Protein AF-A0A432J3Y2-F1 (afdb_monomer)

Secondary structure (DSSP, 8-state):
------SGGG-TTSTTSS---------EE-TT--SHHHHHHHHHHHTTSTT-----EETTTTEE-

Solvent-accessible surface area (backbone atoms only — not comparable to full-atom values): 4504 Å² total; per-residue (Å²): 138,87,86,90,85,82,78,81,78,81,61,87,84,71,74,79,82,76,70,77,83,79,81,81,85,59,77,45,78,43,88,81,48,81,48,73,67,58,53,51,51,51,51,54,57,51,62,73,39,88,92,50,90,71,74,51,72,40,63,90,78,20,35,35,60

Sequence (65 aa):
MPLTSSADIFSPHTLSFIFPRFTMKKTFSIPTITCKHCLMSIKRELKFVDGVEYVDGNVGAKTVL

Mean predicted aligned error: 13.1 Å

Radius of gyration: 20.94 Å; Cα contacts (8 Å, |Δi|>4): 46; chains: 1; bounding box: 38×25×62 Å

Foldseek 3Di:
DDDDDDDVPPDPPPPPPPDDLPPDDDKDAAPPQADPVVVVVVQVVQVPDPSDPDWDDDSVRRMID

Structure (mmCIF, N/CA/C/O backbone):
data_AF-A0A432J3Y2-F1
#
_entry.id   AF-A0A432J3Y2-F1
#
loop_
_atom_site.group_PDB
_atom_site.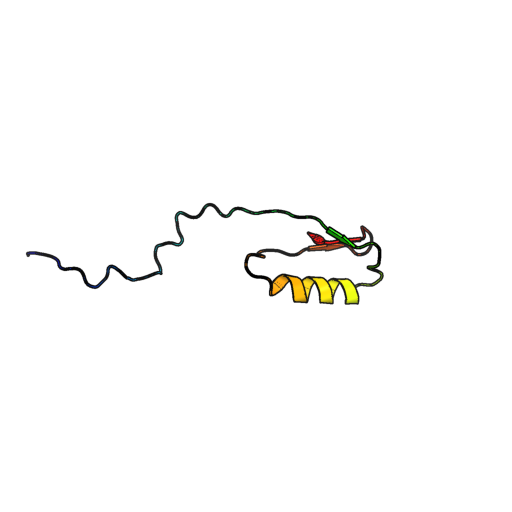id
_atom_site.type_symbol
_atom_site.label_atom_id
_atom_site.label_alt_id
_atom_site.label_comp_id
_atom_site.label_asym_id
_atom_site.label_entity_id
_atom_site.label_seq_id
_atom_site.pdbx_PDB_ins_code
_atom_site.Cartn_x
_atom_site.Cartn_y
_atom_site.Cartn_z
_atom_site.occupancy
_atom_site.B_iso_or_equiv
_atom_site.auth_seq_id
_atom_site.auth_comp_id
_atom_site.auth_asym_id
_atom_site.auth_atom_id
_atom_site.pdbx_PDB_model_num
ATOM 1 N N . MET A 1 1 ? -27.930 15.289 48.849 1.00 49.94 1 MET A N 1
ATOM 2 C CA . MET A 1 1 ? -27.188 14.083 49.296 1.00 49.94 1 MET A CA 1
ATOM 3 C C . MET A 1 1 ? -28.199 13.180 49.996 1.00 49.94 1 MET A C 1
ATOM 5 O O . MET A 1 1 ? -28.984 13.781 50.723 1.00 49.94 1 MET A O 1
ATOM 9 N N . PRO A 1 2 ? -28.236 11.837 49.843 1.00 54.31 2 PRO A N 1
ATOM 10 C CA . PRO A 1 2 ? -27.279 10.912 49.200 1.00 54.31 2 PRO A CA 1
ATOM 11 C C . PRO A 1 2 ? -27.921 9.973 48.115 1.00 54.31 2 PRO A C 1
ATOM 13 O O . PRO A 1 2 ? -29.135 9.846 48.058 1.00 54.31 2 PRO A O 1
ATOM 16 N N . LEU A 1 3 ? -27.182 9.558 47.070 1.00 46.31 3 LEU A N 1
ATOM 17 C CA . LEU A 1 3 ? -26.558 8.232 46.781 1.00 46.31 3 LEU A CA 1
ATOM 18 C C . LEU A 1 3 ? -27.273 7.343 45.713 1.00 46.31 3 LEU A C 1
ATOM 20 O O . LEU A 1 3 ? -28.285 6.714 45.982 1.00 46.31 3 LEU A O 1
ATOM 24 N N . THR A 1 4 ? -26.650 7.279 44.521 1.00 52.34 4 THR A N 1
ATOM 25 C CA . THR A 1 4 ? -26.282 6.087 43.702 1.00 52.34 4 THR A CA 1
ATOM 26 C C . THR A 1 4 ? -27.285 4.942 43.422 1.00 52.34 4 THR A C 1
ATOM 28 O O . THR A 1 4 ? -27.596 4.181 44.332 1.00 52.34 4 THR A O 1
ATOM 31 N N . SER A 1 5 ? -27.609 4.675 42.140 1.00 50.19 5 SER A N 1
ATOM 32 C CA . SER A 1 5 ? -27.758 3.304 41.577 1.00 50.19 5 SER A CA 1
ATOM 33 C C . SER A 1 5 ? -27.934 3.358 40.040 1.00 50.19 5 SER A C 1
ATOM 35 O O . SER A 1 5 ? -28.951 3.825 39.548 1.00 50.19 5 SER A O 1
ATOM 37 N N . SER A 1 6 ? -26.877 3.129 39.254 1.00 57.47 6 SER A N 1
ATOM 38 C CA . SER A 1 6 ? -26.472 1.823 38.677 1.00 57.47 6 SER A CA 1
ATOM 39 C C . SER A 1 6 ? -26.925 1.520 37.231 1.00 57.47 6 SER A C 1
ATOM 41 O O . SER A 1 6 ? -26.505 0.503 36.687 1.00 57.47 6 SER A O 1
ATOM 43 N N . ALA A 1 7 ? -27.661 2.408 36.548 1.00 49.50 7 ALA A N 1
ATOM 44 C CA . ALA A 1 7 ? -28.055 2.171 35.146 1.00 49.50 7 ALA A CA 1
ATOM 45 C C . ALA A 1 7 ? -27.087 2.719 34.067 1.00 49.50 7 ALA A C 1
ATOM 47 O O . ALA A 1 7 ? -27.179 2.304 32.916 1.00 49.50 7 ALA A O 1
ATOM 48 N N . ASP A 1 8 ? -26.111 3.570 34.408 1.00 45.97 8 ASP A N 1
ATOM 49 C CA . ASP A 1 8 ? -25.169 4.161 33.429 1.00 45.97 8 ASP A CA 1
ATOM 50 C C . ASP A 1 8 ? -23.901 3.318 33.167 1.00 45.97 8 ASP A C 1
ATOM 52 O O . ASP A 1 8 ? -22.931 3.789 32.574 1.00 45.97 8 ASP A O 1
ATOM 56 N N . ILE A 1 9 ? -23.871 2.058 33.614 1.00 55.78 9 ILE A N 1
ATOM 57 C CA . ILE A 1 9 ? -22.667 1.206 33.559 1.00 55.78 9 ILE A CA 1
ATOM 58 C C . ILE A 1 9 ? -22.446 0.593 32.160 1.00 55.78 9 ILE A C 1
ATOM 60 O O . ILE A 1 9 ? -21.347 0.142 31.851 1.00 55.78 9 ILE A O 1
ATOM 64 N N . PHE A 1 10 ? -23.440 0.631 31.267 1.00 44.34 10 PHE A N 1
ATOM 65 C CA . PHE A 1 10 ? -23.334 0.061 29.918 1.00 44.34 10 PHE A CA 1
ATOM 66 C C . PHE A 1 10 ? -23.217 1.132 28.825 1.00 44.34 10 PHE A C 1
ATOM 68 O O . PHE A 1 10 ? -23.908 1.087 27.811 1.00 44.34 10 PHE A O 1
ATOM 75 N N . SER A 1 11 ? -22.338 2.118 29.021 1.00 48.53 11 SER A N 1
ATOM 76 C CA . SER A 1 11 ? -21.872 2.949 27.908 1.00 48.53 11 SER A CA 1
ATOM 77 C C . SER A 1 11 ? -20.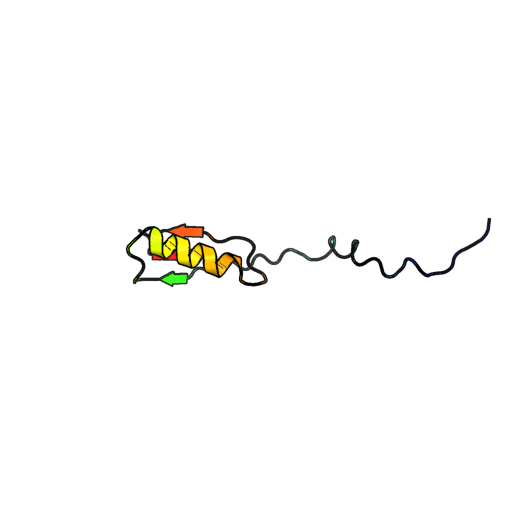587 2.330 27.338 1.00 48.53 11 SER A C 1
ATOM 79 O O . SER A 1 11 ? -19.541 2.413 27.983 1.0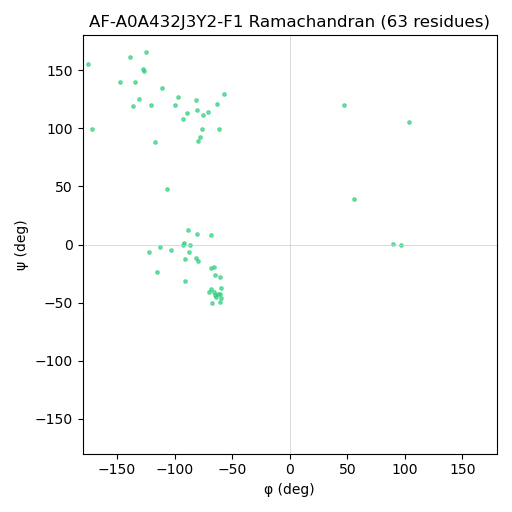0 48.53 11 SER A O 1
ATOM 81 N N . PRO A 1 12 ? -20.606 1.712 26.139 1.00 52.94 12 PRO A N 1
ATOM 82 C CA . PRO A 1 12 ? -19.425 1.093 25.523 1.00 52.94 12 PRO A CA 1
ATOM 83 C C . PRO A 1 12 ? -18.353 2.107 25.073 1.00 52.94 12 PRO A C 1
ATOM 85 O O . PRO A 1 12 ? -17.385 1.736 24.414 1.00 52.94 12 PRO A O 1
ATOM 88 N N . HIS A 1 13 ? -18.494 3.392 25.410 1.00 48.62 13 HIS A N 1
ATOM 89 C CA . HIS A 1 13 ? -17.674 4.471 24.861 1.00 48.62 13 HIS A CA 1
ATOM 90 C C . HIS A 1 13 ? -16.414 4.815 25.684 1.00 48.62 13 HIS A C 1
ATOM 92 O O . HIS A 1 13 ? -15.673 5.721 25.307 1.00 48.62 13 HIS A O 1
ATOM 98 N N . THR A 1 14 ? -16.147 4.111 26.793 1.00 51.81 14 THR A N 1
ATOM 99 C CA . THR A 1 14 ? -14.980 4.357 27.672 1.00 51.81 14 THR A CA 1
ATOM 100 C C . THR A 1 14 ? -13.934 3.233 27.682 1.00 51.81 14 THR A C 1
ATOM 102 O O . THR A 1 14 ? -12.873 3.398 28.280 1.00 51.81 14 THR A O 1
ATOM 105 N N . LEU A 1 15 ? -14.153 2.124 26.962 1.00 46.06 15 LEU A N 1
ATOM 106 C CA . LEU A 1 15 ? -13.181 1.020 26.824 1.00 46.06 15 LEU A CA 1
ATOM 107 C 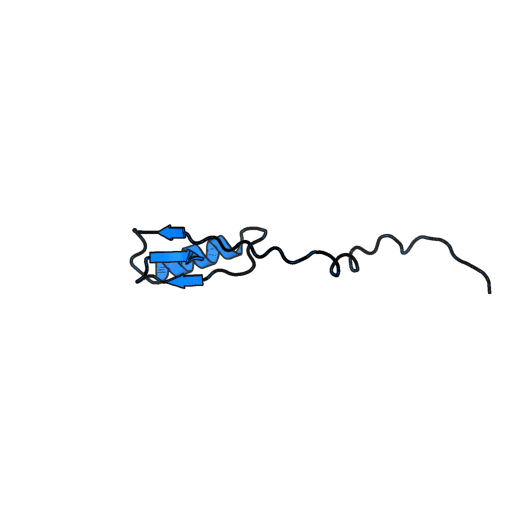C . LEU A 1 15 ? -12.074 1.268 25.775 1.00 46.06 15 LEU A C 1
ATOM 109 O O . LEU A 1 15 ? -11.284 0.377 25.476 1.00 46.06 15 LEU A O 1
ATOM 113 N N . SER A 1 16 ? -11.971 2.480 25.233 1.00 51.00 16 SER A N 1
ATOM 114 C CA . SER A 1 16 ? -11.011 2.863 24.188 1.00 51.00 16 SER A CA 1
ATOM 115 C C . SER A 1 16 ? -9.637 3.322 24.703 1.00 51.00 16 SER A C 1
ATOM 117 O O . SER A 1 16 ? -8.765 3.620 23.891 1.00 51.00 16 SER A O 1
ATOM 119 N N . PHE A 1 17 ? -9.399 3.352 26.021 1.00 46.09 17 PHE A N 1
ATOM 120 C CA . PHE A 1 17 ? -8.157 3.907 26.590 1.00 46.09 17 PHE A CA 1
ATOM 121 C C . PHE A 1 17 ? -7.108 2.889 27.072 1.00 46.09 17 PHE A C 1
ATOM 123 O O . PHE A 1 17 ? -6.020 3.307 27.459 1.00 46.09 17 PHE A O 1
ATOM 130 N N . ILE A 1 18 ? -7.379 1.575 27.045 1.00 54.84 18 ILE A N 1
ATOM 131 C CA . ILE A 1 18 ? -6.452 0.563 27.608 1.00 54.84 18 ILE A CA 1
ATOM 132 C C . ILE A 1 18 ? -6.001 -0.493 26.582 1.00 54.84 18 ILE A C 1
ATOM 134 O O . ILE A 1 18 ? -5.101 -1.272 26.875 1.00 54.84 18 ILE A O 1
ATOM 138 N N . PHE A 1 19 ? -6.532 -0.519 25.354 1.00 47.78 19 PHE A N 1
ATOM 139 C CA . PHE A 1 19 ? -5.999 -1.433 24.336 1.00 47.78 19 PHE A CA 1
ATOM 140 C C . PHE A 1 19 ? -4.660 -0.895 23.799 1.00 47.78 19 PHE A C 1
ATOM 142 O O . PHE A 1 19 ? -4.663 0.124 23.102 1.00 47.78 19 PHE A O 1
ATOM 149 N N . PRO A 1 20 ? -3.506 -1.542 24.071 1.00 54.88 20 PRO A N 1
ATOM 150 C CA . PRO A 1 20 ? -2.286 -1.209 23.358 1.00 54.88 20 PRO A CA 1
ATOM 151 C C . PRO A 1 20 ? -2.550 -1.541 21.890 1.00 54.88 20 PRO A C 1
ATOM 153 O O . PRO A 1 20 ? -2.901 -2.674 21.556 1.00 54.88 20 PRO A O 1
ATOM 156 N N . ARG A 1 21 ? -2.446 -0.545 21.007 1.00 59.50 21 ARG A N 1
ATOM 157 C CA . ARG A 1 21 ? -2.587 -0.755 19.565 1.00 59.50 21 ARG A CA 1
ATOM 158 C C . ARG A 1 21 ? -1.478 -1.712 19.123 1.00 59.50 21 ARG A C 1
ATOM 160 O O . ARG A 1 21 ? -0.326 -1.308 18.984 1.00 59.50 21 ARG A O 1
ATOM 167 N N . PHE A 1 22 ? -1.800 -2.992 18.968 1.00 57.88 22 PHE A N 1
ATOM 168 C CA . PHE A 1 22 ? -0.848 -3.987 18.489 1.00 57.88 22 PHE A CA 1
ATOM 169 C C . PHE A 1 22 ? -0.733 -3.822 16.970 1.00 57.88 22 PHE A C 1
ATOM 171 O O . PHE A 1 22 ? -1.538 -4.359 16.212 1.00 57.88 22 PHE A O 1
ATOM 178 N N . THR A 1 23 ? 0.238 -3.025 16.514 1.00 62.00 23 THR A N 1
ATOM 179 C CA . THR A 1 23 ? 0.462 -2.792 15.081 1.00 62.00 2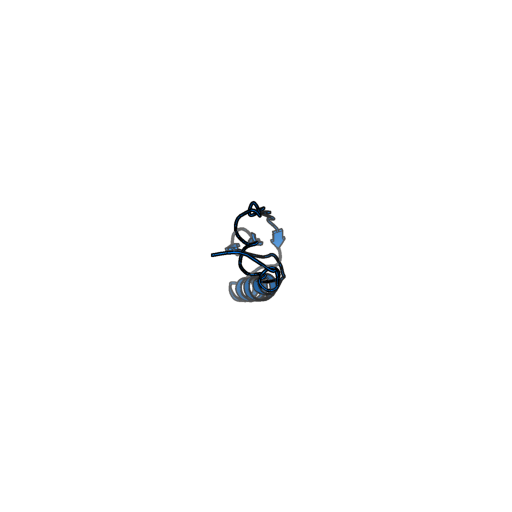3 THR A CA 1
ATOM 180 C C . THR A 1 23 ? 1.241 -3.973 14.493 1.00 62.00 23 THR A C 1
ATOM 182 O O . THR A 1 23 ? 2.469 -4.039 14.480 1.00 62.00 23 THR A O 1
ATOM 185 N N . MET A 1 24 ? 0.508 -4.989 14.040 1.00 73.62 24 MET A N 1
ATOM 186 C CA . MET A 1 24 ? 1.087 -6.125 13.324 1.00 73.62 24 MET A CA 1
ATOM 187 C C . MET A 1 24 ? 1.428 -5.702 11.892 1.00 73.62 24 MET A C 1
ATOM 189 O O . MET A 1 24 ? 0.566 -5.677 11.018 1.00 73.62 24 MET A O 1
ATOM 193 N N . LYS A 1 25 ? 2.701 -5.381 11.642 1.00 80.31 25 LYS A N 1
ATOM 194 C CA . LYS A 1 25 ? 3.205 -5.108 10.291 1.00 80.31 25 LYS A CA 1
ATOM 195 C C . LYS A 1 25 ? 3.484 -6.423 9.563 1.00 80.31 25 LYS A C 1
ATOM 197 O O . LYS A 1 25 ? 4.383 -7.166 9.958 1.00 80.31 25 LYS A O 1
ATOM 202 N N . LYS A 1 26 ? 2.753 -6.699 8.481 1.00 82.69 26 LYS A N 1
ATOM 203 C CA . LYS A 1 26 ? 2.989 -7.860 7.609 1.00 82.69 26 LYS A CA 1
ATOM 204 C C . LYS A 1 26 ? 3.277 -7.400 6.192 1.00 82.69 26 LYS A C 1
ATOM 206 O O . LYS A 1 26 ? 2.430 -6.792 5.556 1.00 82.69 26 LYS A O 1
ATOM 211 N N . THR A 1 27 ? 4.461 -7.745 5.695 1.00 87.69 27 THR A N 1
ATOM 212 C CA . THR A 1 27 ? 4.860 -7.443 4.319 1.00 87.69 27 THR A CA 1
ATOM 213 C C . THR A 1 27 ? 4.604 -8.655 3.429 1.00 87.69 27 THR A C 1
ATOM 215 O O . THR A 1 27 ? 5.102 -9.745 3.708 1.00 87.69 27 THR A O 1
ATOM 218 N N . PHE A 1 28 ? 3.878 -8.458 2.335 1.00 87.50 28 PHE A N 1
ATOM 219 C CA . PHE A 1 28 ? 3.623 -9.460 1.305 1.00 87.50 28 PHE A CA 1
ATOM 220 C C . PHE A 1 28 ? 4.339 -9.083 0.009 1.00 87.50 28 PHE A C 1
ATOM 222 O O . PHE A 1 28 ? 4.271 -7.936 -0.435 1.00 87.50 28 PHE A O 1
ATOM 229 N N . SER A 1 29 ? 4.995 -10.058 -0.620 1.00 86.31 29 SER A N 1
ATOM 230 C CA . SER A 1 29 ? 5.621 -9.901 -1.937 1.00 86.31 29 SER A CA 1
ATOM 231 C C . SER A 1 29 ? 4.707 -10.481 -3.013 1.00 86.31 29 SER A C 1
ATOM 233 O O . SER A 1 29 ? 4.392 -11.668 -2.985 1.00 86.31 29 SER A O 1
ATOM 235 N N . ILE A 1 30 ? 4.280 -9.654 -3.968 1.00 83.44 30 ILE A N 1
ATOM 236 C CA . ILE A 1 30 ? 3.332 -10.016 -5.031 1.00 83.44 30 ILE A CA 1
ATOM 237 C C . ILE A 1 30 ? 4.060 -9.886 -6.378 1.00 83.44 30 ILE A C 1
ATOM 239 O O . ILE A 1 30 ? 4.034 -8.823 -7.002 1.00 83.44 30 ILE A O 1
ATOM 243 N N . PRO A 1 31 ? 4.746 -10.944 -6.853 1.00 80.38 31 PRO A N 1
ATOM 244 C CA . PRO A 1 31 ? 5.658 -10.867 -7.999 1.00 80.38 31 PRO A CA 1
ATOM 245 C C . PRO A 1 31 ? 4.967 -10.538 -9.334 1.00 80.38 31 PRO A C 1
ATOM 247 O O . PRO A 1 31 ? 5.632 -10.095 -10.278 1.00 80.38 31 PRO A O 1
ATOM 250 N N . THR A 1 32 ? 3.651 -10.746 -9.403 1.00 82.25 32 THR A N 1
ATOM 251 C CA . THR A 1 32 ? 2.790 -10.520 -10.571 1.00 82.25 32 THR A CA 1
ATOM 252 C C . THR A 1 32 ? 2.248 -9.095 -10.665 1.00 82.25 32 THR A C 1
ATOM 254 O O . THR A 1 32 ? 1.632 -8.753 -11.673 1.00 82.25 32 THR A O 1
ATOM 257 N N . ILE A 1 33 ? 2.479 -8.241 -9.659 1.00 83.31 33 ILE A N 1
ATOM 258 C CA . ILE A 1 33 ? 2.030 -6.851 -9.704 1.00 83.31 33 ILE A CA 1
ATOM 259 C C . ILE A 1 33 ? 2.867 -6.072 -10.730 1.00 83.31 33 ILE A C 1
ATOM 261 O O . ILE A 1 33 ? 4.080 -5.920 -10.594 1.00 83.31 33 ILE A O 1
ATOM 265 N N . THR A 1 34 ? 2.223 -5.619 -11.803 1.00 79.94 34 THR A N 1
ATOM 266 C CA . THR A 1 34 ? 2.896 -4.980 -12.950 1.00 79.94 34 THR A CA 1
ATOM 267 C C . THR A 1 34 ? 2.512 -3.521 -13.138 1.00 79.94 34 THR A C 1
ATOM 269 O O . THR A 1 34 ? 3.291 -2.758 -13.703 1.00 79.94 34 THR A O 1
ATOM 272 N N . CYS A 1 35 ? 1.345 -3.091 -12.653 1.00 82.69 35 CYS A N 1
ATOM 273 C CA . CYS A 1 35 ? 0.866 -1.727 -12.854 1.00 82.69 35 CYS A CA 1
ATOM 274 C C . CYS A 1 35 ? 0.214 -1.131 -11.600 1.00 82.69 35 CYS A C 1
ATOM 276 O O . CYS A 1 35 ? -0.216 -1.831 -10.679 1.00 82.69 35 CYS A O 1
ATOM 278 N N . LYS A 1 36 ? 0.118 0.204 -11.580 1.00 82.81 36 LYS A N 1
ATOM 279 C CA . LYS A 1 36 ? -0.485 0.961 -10.470 1.00 82.81 36 LYS A CA 1
ATOM 280 C C . LYS A 1 36 ? -1.958 0.595 -10.240 1.00 82.81 36 LYS A C 1
ATOM 282 O O . LYS A 1 36 ? -2.415 0.666 -9.105 1.00 82.81 36 LYS A O 1
ATOM 287 N N . HIS A 1 37 ? -2.671 0.158 -11.282 1.00 87.06 37 HIS A N 1
ATOM 288 C CA . HIS A 1 37 ? -4.068 -0.274 -11.175 1.00 87.06 37 HIS A CA 1
ATOM 289 C C . HIS A 1 37 ? -4.220 -1.527 -10.308 1.00 87.06 37 HIS A C 1
ATOM 291 O O . HIS A 1 37 ? -5.068 -1.539 -9.422 1.00 87.06 37 HIS A O 1
ATOM 297 N N . CYS A 1 38 ? -3.350 -2.532 -10.476 1.00 86.38 38 CYS A N 1
ATOM 298 C CA . CYS A 1 38 ? -3.358 -3.721 -9.620 1.00 86.38 38 CYS A CA 1
ATOM 299 C C . CYS A 1 38 ? -3.105 -3.354 -8.152 1.00 86.38 38 CYS A C 1
ATOM 301 O O . CYS A 1 38 ? -3.791 -3.84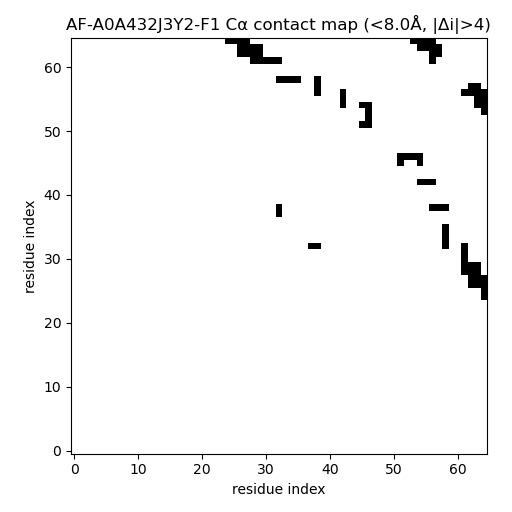3 -7.259 1.00 86.38 38 CYS A O 1
ATOM 303 N N . LEU A 1 39 ? -2.156 -2.447 -7.904 1.00 87.81 39 LEU A N 1
ATOM 304 C CA . LEU A 1 39 ? -1.823 -1.998 -6.552 1.00 87.81 39 LEU A CA 1
ATOM 305 C C . LEU A 1 39 ? -2.972 -1.231 -5.899 1.00 87.81 39 LEU A C 1
ATOM 307 O O . LEU A 1 39 ? -3.262 -1.451 -4.727 1.00 87.81 39 LEU A O 1
ATOM 311 N N . MET A 1 40 ? -3.664 -0.377 -6.654 1.00 88.25 40 MET A N 1
ATOM 312 C CA . MET A 1 40 ? -4.858 0.308 -6.162 1.00 88.25 40 MET A CA 1
ATOM 313 C C . MET A 1 40 ? -5.982 -0.664 -5.811 1.00 88.25 40 MET A C 1
ATOM 315 O O . MET A 1 40 ? -6.594 -0.486 -4.762 1.00 88.25 40 MET A O 1
ATOM 319 N N . SER A 1 41 ? -6.227 -1.690 -6.631 1.00 90.81 41 SER A N 1
ATOM 320 C CA . SER A 1 41 ? -7.206 -2.732 -6.308 1.00 90.81 41 SER A CA 1
ATOM 321 C C . SER A 1 41 ? -6.833 -3.459 -5.018 1.00 90.81 41 SER A C 1
ATOM 323 O O . SER A 1 41 ? -7.643 -3.507 -4.105 1.00 90.81 41 SER A O 1
ATOM 325 N N . ILE A 1 42 ? -5.586 -3.917 -4.873 1.00 88.31 42 ILE A N 1
ATOM 326 C CA . ILE A 1 42 ? -5.127 -4.596 -3.648 1.00 88.31 42 ILE A CA 1
ATOM 327 C C . ILE A 1 42 ? -5.273 -3.686 -2.420 1.00 88.31 42 ILE A C 1
ATOM 329 O O . ILE A 1 42 ? -5.821 -4.104 -1.404 1.00 88.31 42 ILE A O 1
ATOM 333 N N . LYS A 1 43 ? -4.849 -2.418 -2.516 1.00 89.31 43 LYS A N 1
ATOM 334 C CA . LYS A 1 43 ? -5.030 -1.427 -1.442 1.00 89.31 43 LYS A CA 1
ATOM 335 C C . LYS A 1 43 ? -6.499 -1.204 -1.100 1.00 89.31 43 LYS A C 1
ATOM 337 O O . LYS A 1 43 ? -6.816 -0.963 0.059 1.00 89.31 43 LYS A O 1
ATOM 342 N N . ARG A 1 44 ? -7.381 -1.221 -2.098 1.00 90.12 44 ARG A N 1
ATOM 343 C CA . ARG A 1 44 ? -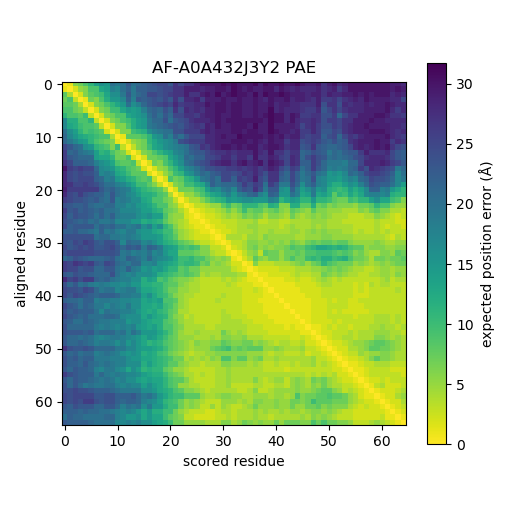8.819 -1.042 -1.907 1.00 90.12 44 ARG A CA 1
ATOM 344 C C . ARG A 1 44 ? -9.404 -2.223 -1.144 1.00 90.12 44 ARG A C 1
ATOM 346 O O . ARG A 1 44 ? -10.042 -1.982 -0.134 1.00 90.12 44 ARG A O 1
ATOM 353 N N . GLU A 1 45 ? -9.125 -3.450 -1.572 1.00 89.38 45 GLU A N 1
ATOM 354 C CA . GLU A 1 45 ? -9.633 -4.659 -0.913 1.00 89.38 45 GLU A CA 1
ATOM 355 C C . GLU A 1 45 ? -9.094 -4.801 0.520 1.00 89.38 45 GLU A C 1
ATOM 357 O O . GLU A 1 45 ? -9.861 -5.028 1.451 1.00 89.38 45 GLU A O 1
ATOM 362 N N . LEU A 1 46 ? -7.790 -4.579 0.736 1.00 88.44 46 LEU A N 1
ATOM 363 C CA . LEU A 1 46 ? -7.171 -4.706 2.063 1.00 88.44 46 LEU A CA 1
ATOM 364 C C . LEU A 1 46 ? -7.689 -3.681 3.080 1.00 88.44 46 LEU A C 1
ATOM 366 O O . LEU A 1 46 ? -7.685 -3.960 4.273 1.00 88.44 46 LEU A O 1
ATOM 370 N N . LYS A 1 47 ? -8.165 -2.515 2.630 1.00 86.81 47 LYS A N 1
ATOM 371 C CA . LYS A 1 47 ? -8.777 -1.508 3.513 1.00 86.81 47 LYS A CA 1
ATOM 372 C C . LYS A 1 47 ? -10.120 -1.937 4.099 1.00 86.81 47 LYS A C 1
ATOM 374 O O . LYS A 1 47 ? -10.547 -1.339 5.079 1.00 86.81 47 LYS A O 1
ATOM 379 N N . PHE A 1 48 ? -10.790 -2.914 3.494 1.00 87.19 48 PHE A N 1
ATOM 380 C CA . PHE A 1 48 ? -12.058 -3.446 3.995 1.00 87.19 48 PHE A CA 1
ATOM 381 C C . PHE A 1 48 ? -11.870 -4.662 4.908 1.00 87.19 48 PHE A C 1
ATOM 383 O O . PHE A 1 48 ? -12.853 -5.207 5.399 1.00 87.19 48 PHE A O 1
ATOM 390 N N . VAL A 1 49 ? -10.630 -5.102 5.132 1.00 86.81 49 VAL A N 1
ATOM 391 C CA . VAL A 1 49 ? -10.335 -6.209 6.041 1.00 86.81 49 VAL A CA 1
ATOM 392 C C . VAL A 1 49 ? -10.320 -5.687 7.477 1.00 86.81 49 VAL A C 1
ATOM 394 O O . VAL A 1 49 ? -9.558 -4.775 7.809 1.00 86.81 49 VAL A O 1
ATOM 397 N N . ASP A 1 50 ? -11.141 -6.288 8.337 1.00 83.19 50 ASP A N 1
ATOM 398 C CA . ASP A 1 50 ? -11.209 -5.936 9.754 1.00 83.19 50 ASP A CA 1
ATOM 399 C C . ASP A 1 50 ? -9.836 -6.070 10.432 1.00 83.19 50 ASP A C 1
ATOM 401 O O . ASP A 1 50 ? -9.150 -7.089 10.319 1.00 83.19 50 ASP A O 1
ATOM 405 N N . GLY A 1 51 ? -9.429 -5.019 11.148 1.00 83.69 51 GLY A N 1
ATOM 406 C CA . GLY A 1 51 ? -8.135 -4.949 11.834 1.00 83.69 51 GLY A CA 1
ATOM 407 C C . GLY A 1 51 ? -6.984 -4.370 11.003 1.00 83.69 51 GLY A C 1
ATOM 408 O O . GLY A 1 51 ? -5.872 -4.256 11.519 1.00 83.69 51 GLY A O 1
ATOM 409 N N . VAL A 1 52 ? -7.222 -3.965 9.751 1.00 83.88 52 VAL A N 1
ATOM 410 C CA . VAL A 1 52 ? -6.223 -3.262 8.934 1.00 83.88 52 VAL A CA 1
ATOM 411 C C . VAL A 1 52 ? -6.320 -1.752 9.150 1.00 83.88 52 VAL A C 1
ATOM 413 O O . VAL A 1 52 ? -7.284 -1.105 8.753 1.00 83.88 52 VAL A O 1
ATOM 416 N N . GLU A 1 53 ? -5.289 -1.166 9.759 1.00 83.50 53 GLU A N 1
ATOM 417 C CA . GLU A 1 53 ? -5.230 0.285 10.008 1.00 83.50 53 GLU A CA 1
ATOM 418 C C . GLU A 1 53 ? -4.554 1.059 8.878 1.00 83.50 53 GLU A C 1
ATOM 420 O O . GLU A 1 53 ? -4.867 2.223 8.623 1.00 83.50 53 GLU A O 1
ATOM 425 N N . TYR A 1 54 ? -3.590 0.421 8.218 1.00 83.44 54 TYR A N 1
ATOM 426 C CA . TYR A 1 54 ? -2.743 1.045 7.219 1.00 83.44 54 TYR A CA 1
ATOM 427 C C . TYR A 1 54 ? -2.370 0.032 6.147 1.00 83.44 54 TYR A C 1
ATOM 429 O O . TYR A 1 54 ? -2.091 -1.123 6.454 1.00 83.44 54 TYR A O 1
ATOM 437 N N . VAL A 1 55 ? -2.375 0.488 4.894 1.00 85.81 55 VAL A N 1
ATOM 438 C CA . VAL A 1 55 ? -1.940 -0.308 3.747 1.00 85.81 55 VAL A CA 1
ATOM 439 C C . VAL A 1 55 ? -1.077 0.564 2.853 1.00 85.81 55 VAL A C 1
ATOM 441 O O . VAL A 1 55 ? -1.559 1.555 2.288 1.00 85.81 55 VAL A O 1
ATOM 444 N N . ASP A 1 56 ? 0.173 0.166 2.661 1.00 86.06 56 ASP A N 1
ATOM 445 C CA . ASP A 1 56 ? 1.066 0.753 1.671 1.00 86.06 56 ASP A CA 1
ATOM 446 C C . ASP A 1 56 ? 1.638 -0.298 0.715 1.00 86.06 56 ASP A C 1
ATOM 448 O O . ASP A 1 56 ? 1.498 -1.497 0.909 1.00 86.0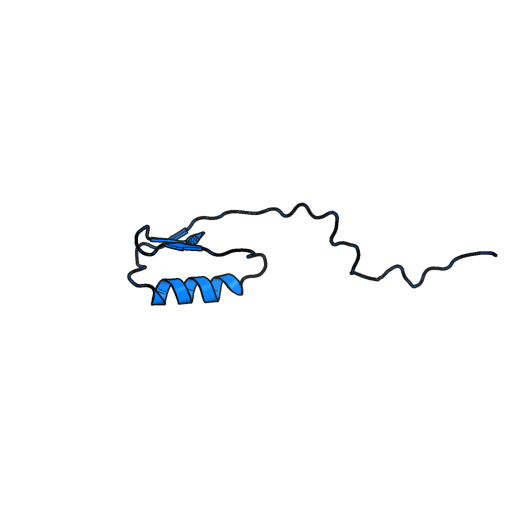6 56 ASP A O 1
ATOM 452 N N . GLY A 1 57 ? 2.217 0.133 -0.400 1.00 85.56 57 GLY A N 1
ATOM 453 C CA . GLY A 1 57 ? 2.784 -0.791 -1.365 1.00 85.56 57 GLY A CA 1
ATOM 454 C C . GLY A 1 57 ? 3.488 -0.098 -2.514 1.00 85.56 57 GLY A C 1
ATOM 455 O O . GLY A 1 57 ? 3.158 1.031 -2.885 1.00 85.56 57 GLY A O 1
ATOM 456 N N . ASN A 1 58 ? 4.424 -0.825 -3.121 1.00 84.75 58 ASN A N 1
ATOM 457 C CA . ASN A 1 58 ? 5.279 -0.356 -4.201 1.00 84.75 58 ASN A CA 1
ATOM 458 C C . ASN 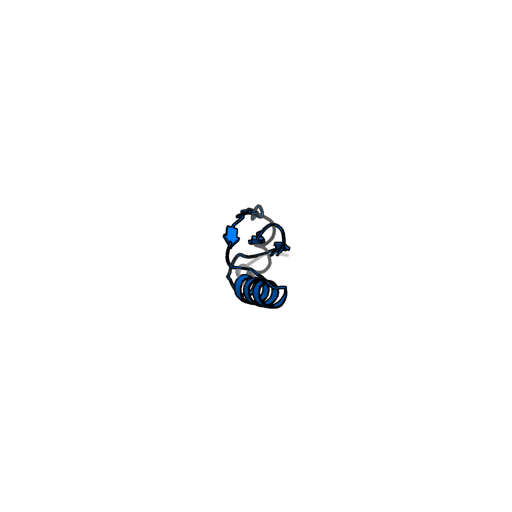A 1 58 ? 5.298 -1.363 -5.366 1.00 84.75 58 ASN A C 1
ATOM 460 O O . ASN A 1 58 ? 5.634 -2.531 -5.184 1.00 84.75 58 ASN A O 1
ATOM 464 N N . VAL A 1 59 ? 4.971 -0.899 -6.581 1.00 83.69 59 VAL A N 1
ATOM 465 C CA . VAL A 1 59 ? 4.963 -1.738 -7.799 1.00 83.69 59 VAL A CA 1
ATOM 466 C C . VAL A 1 59 ? 6.380 -2.163 -8.202 1.00 83.69 59 VAL A C 1
ATOM 468 O O . VAL A 1 59 ? 6.577 -3.294 -8.626 1.00 83.69 59 VAL A O 1
ATOM 471 N N . GLY A 1 60 ? 7.374 -1.282 -8.051 1.00 81.19 60 GLY A N 1
ATOM 472 C CA . GLY A 1 60 ? 8.767 -1.565 -8.406 1.00 81.19 60 GLY A CA 1
ATOM 473 C C . GLY A 1 60 ? 9.419 -2.582 -7.469 1.00 81.19 60 GLY A C 1
ATOM 474 O O . GLY A 1 60 ? 10.100 -3.490 -7.931 1.00 81.19 60 GLY A O 1
ATOM 475 N N . ALA A 1 61 ? 9.149 -2.475 -6.164 1.00 82.00 61 ALA A N 1
ATOM 476 C CA . ALA A 1 61 ? 9.599 -3.457 -5.174 1.00 82.00 61 ALA A CA 1
ATOM 477 C C . ALA A 1 61 ? 8.700 -4.705 -5.109 1.00 82.00 61 ALA A C 1
ATOM 479 O O . ALA A 1 61 ? 9.078 -5.695 -4.490 1.00 82.00 61 ALA A O 1
ATOM 480 N N . LYS A 1 62 ? 7.527 -4.665 -5.756 1.00 85.12 62 LYS A N 1
ATOM 481 C CA . LYS A 1 62 ? 6.519 -5.733 -5.770 1.00 85.12 62 LYS A CA 1
ATOM 482 C C . LYS A 1 62 ? 6.066 -6.150 -4.368 1.00 85.12 62 LYS A C 1
ATOM 484 O O . LYS A 1 62 ? 5.853 -7.332 -4.106 1.00 85.12 62 LYS A O 1
ATOM 489 N N . THR A 1 63 ? 5.917 -5.179 -3.470 1.00 83.75 63 THR A N 1
ATOM 490 C CA . THR A 1 63 ? 5.582 -5.400 -2.056 1.00 83.75 63 THR A CA 1
ATOM 491 C C . THR A 1 63 ? 4.375 -4.583 -1.609 1.00 83.75 63 THR A C 1
ATOM 493 O O . THR A 1 63 ? 4.116 -3.497 -2.132 1.00 83.75 63 THR A O 1
ATOM 496 N N . VAL A 1 64 ? 3.642 -5.115 -0.629 1.00 84.88 64 VAL A N 1
ATOM 497 C CA . VAL A 1 64 ? 2.515 -4.477 0.073 1.00 84.88 64 VAL A CA 1
ATOM 498 C C . VAL A 1 64 ? 2.687 -4.714 1.577 1.00 84.88 64 VAL A C 1
ATOM 500 O O . VAL A 1 64 ? 3.134 -5.795 1.959 1.00 84.88 64 VAL A O 1
ATOM 503 N N . LEU A 1 65 ? 2.399 -3.713 2.412 1.00 83.06 65 LEU A N 1
ATOM 504 C CA . LEU A 1 65 ? 2.615 -3.706 3.865 1.00 83.06 65 LEU A CA 1
ATOM 505 C C . LEU A 1 65 ? 1.473 -3.043 4.633 1.00 83.06 65 LEU A C 1
ATOM 507 O O . LEU A 1 65 ? 0.769 -2.213 4.013 1.00 83.06 65 LEU A O 1
#

pLDDT: mean 73.1, std 16.32, range [44.34, 90.81]

Nearest PDB structures (foldseek):
  1osd-assembly2_B  TM=8.976E-01  e=2.621E-02  Cupriavidus metallidurans
  2xmv-assembly1_A  TM=8.656E-01  e=1.082E-01  Synechocystis sp. PCC 6803
  2n4c-assembly1_A  TM=8.300E-01  e=1.777E-01  Agrobacterium fabrum str. C58
  6ff1-assembly1_A  TM=9.135E-01  e=4.467E-01  Staphylococcus aureus subsp. aureus NCTC 8325
  5wln-assembly1_G  TM=6.013E-01  e=5.340E+00  Pseudomonas aeruginosa PAO1